Protein AF-A0A7L4C1P0-F1 (afdb_monomer_lite)

Foldseek 3Di:
DVVVVVVVVVVVVVVVVVVVVVVVVVVVVVVVVVVVVVVVLVVVLVVDDPQKPSVDVVVQVVVWDQDPVVRDIDTDDIDGHDDDDPDDPPDDDDDDDDDDDDDDDDDQDPVNVVVVVVVVPDDPVVVVVCPPPDPPPPPDD

Organism: NCBI:txid382315

Secondary structure (DSSP, 8-state):
-HHHHHHHHHHHHHHHHHHHHHHHHHHHHHHHHHHHHHHHHHHHHTTS-TTBGGG-HHHHHHH-EEETTTTEEEPPPP-B--PPPPPPP--------------------HHHHHHHHHHHTS-HHHHHHHTT--GGGSS--

pLDDT: mean 80.76, std 18.83, range [40.56, 98.75]

Sequence (141 aa):
QLQAAETEIKDLQSEFELEKIDYLSTIRRLERDLMLFQQLLDQVQSLVRRDCNYSNLEKIKHQSIWDEETGCWKIPEPVIEKTRLPAVPVLPQPKPARKSPSAESGELTPEEDRYKLVLDQRDSETVTSNYFRSRRASRVL

Radius of gyration: 36.73 Å; chains: 1; bounding box: 99×47×83 Å

Structure (mmCIF, N/CA/C/O backbone):
data_AF-A0A7L4C1P0-F1
#
_entry.id   AF-A0A7L4C1P0-F1
#
loop_
_atom_site.group_PDB
_atom_site.id
_atom_site.type_symbol
_atom_site.label_atom_id
_atom_site.label_alt_id
_atom_site.label_comp_id
_atom_site.label_asym_id
_atom_site.label_entity_id
_atom_site.label_seq_id
_atom_site.pdbx_PDB_ins_code
_atom_site.Cartn_x
_atom_site.Cartn_y
_atom_site.Cartn_z
_atom_site.occupancy
_atom_site.B_iso_or_equiv
_atom_site.auth_seq_id
_atom_site.auth_comp_id
_atom_site.auth_asym_id
_atom_site.auth_atom_id
_atom_site.pdbx_PDB_model_num
ATOM 1 N N . GLN A 1 1 ? -33.226 -1.967 37.083 1.00 70.81 1 GLN A N 1
ATOM 2 C CA . GLN A 1 1 ? -33.060 -1.504 35.688 1.00 70.81 1 GLN A CA 1
ATOM 3 C C . GLN A 1 1 ? -31.887 -0.536 35.564 1.00 70.81 1 GLN A C 1
ATOM 5 O O . GLN A 1 1 ? -30.995 -0.846 34.796 1.00 70.81 1 GLN A O 1
ATOM 10 N N . LEU A 1 2 ? -31.806 0.535 36.369 1.00 89.31 2 LEU A N 1
ATOM 11 C CA . LEU A 1 2 ? -30.673 1.482 36.344 1.00 89.31 2 LEU A CA 1
ATOM 12 C C . LEU A 1 2 ? -29.295 0.813 36.531 1.00 89.31 2 LEU A C 1
ATOM 14 O O . LEU A 1 2 ? -28.422 0.987 35.698 1.00 89.31 2 LEU A O 1
ATOM 18 N N . GLN A 1 3 ? -29.134 -0.023 37.562 1.00 92.25 3 GLN A N 1
ATOM 19 C CA . GLN A 1 3 ? -27.859 -0.709 37.829 1.00 92.25 3 GLN A CA 1
ATOM 20 C C . GLN A 1 3 ? -27.421 -1.651 36.699 1.00 92.25 3 GLN A C 1
ATOM 22 O O . GLN A 1 3 ? -26.235 -1.770 36.433 1.00 92.25 3 GLN A O 1
ATOM 27 N N . ALA A 1 4 ? -28.372 -2.302 36.020 1.00 93.94 4 ALA A N 1
ATOM 28 C CA . ALA A 1 4 ? -28.057 -3.165 34.883 1.00 93.94 4 ALA A CA 1
ATOM 29 C C . ALA A 1 4 ? -27.538 -2.340 33.695 1.00 93.94 4 ALA A C 1
ATOM 31 O O . ALA A 1 4 ? -26.531 -2.704 33.106 1.00 93.94 4 ALA A O 1
ATOM 32 N N . ALA A 1 5 ? -28.171 -1.194 33.417 1.00 94.56 5 ALA A N 1
ATOM 33 C CA . ALA A 1 5 ? -27.721 -0.270 32.380 1.00 94.56 5 ALA A CA 1
ATOM 34 C C . ALA A 1 5 ? -26.362 0.373 32.716 1.00 94.56 5 ALA A C 1
ATOM 36 O O . ALA A 1 5 ? -25.531 0.555 31.836 1.00 94.56 5 ALA A O 1
ATOM 37 N N . GLU A 1 6 ? -26.099 0.699 33.985 1.00 96.19 6 GLU A N 1
ATOM 38 C CA . GLU A 1 6 ? -24.794 1.221 34.419 1.00 96.19 6 GLU A CA 1
ATOM 39 C C . GLU A 1 6 ? -23.667 0.198 34.249 1.00 96.19 6 GLU A C 1
ATOM 41 O O . GLU A 1 6 ? -22.553 0.575 33.885 1.00 96.19 6 GLU A O 1
ATOM 46 N N . THR A 1 7 ? -23.939 -1.081 34.519 1.00 96.25 7 THR A N 1
ATOM 47 C CA . THR A 1 7 ? -22.988 -2.167 34.259 1.00 96.25 7 THR A CA 1
ATOM 48 C C . THR A 1 7 ? -22.773 -2.350 32.761 1.00 96.25 7 THR A C 1
ATOM 50 O O . THR A 1 7 ? -21.632 -2.329 32.321 1.00 96.25 7 THR A O 1
ATOM 53 N N . GLU A 1 8 ? -23.844 -2.405 31.971 1.00 96.94 8 GLU A N 1
ATOM 54 C CA . GLU A 1 8 ? -23.766 -2.540 30.512 1.00 96.94 8 GLU A CA 1
ATOM 55 C C . GLU A 1 8 ? -22.963 -1.401 29.861 1.00 96.94 8 GLU A C 1
ATOM 57 O O . GLU A 1 8 ? -22.121 -1.643 29.001 1.00 96.94 8 GLU A O 1
ATOM 62 N N . ILE A 1 9 ? -23.142 -0.155 30.320 1.00 96.75 9 ILE A N 1
ATOM 63 C CA . ILE A 1 9 ? -22.348 0.990 29.849 1.00 96.75 9 ILE A CA 1
ATOM 64 C C . ILE A 1 9 ? -20.857 0.795 30.149 1.00 96.75 9 ILE A C 1
ATOM 66 O O . ILE A 1 9 ? -20.022 1.100 29.299 1.00 96.75 9 ILE A O 1
ATOM 70 N N . LYS A 1 10 ? -20.508 0.314 31.347 1.00 97.25 10 LYS A N 1
ATOM 71 C CA . LYS A 1 10 ? -19.108 0.080 31.732 1.00 97.25 10 LYS A CA 1
ATOM 72 C C . LYS A 1 10 ? -18.488 -1.056 30.931 1.00 97.25 10 LYS A C 1
ATOM 74 O O . LYS A 1 10 ? -17.349 -0.918 30.495 1.00 97.25 10 LYS A O 1
ATOM 79 N N . ASP A 1 11 ? -19.238 -2.131 30.718 1.00 97.88 11 ASP A N 1
ATOM 80 C CA . ASP A 1 11 ? -18.782 -3.276 29.938 1.00 97.88 11 ASP A CA 1
ATOM 81 C C . ASP A 1 11 ? -18.487 -2.840 28.494 1.00 97.88 11 ASP A C 1
ATOM 83 O O . ASP A 1 11 ? -17.356 -2.998 28.035 1.00 97.88 11 ASP A O 1
ATOM 87 N N . LEU A 1 12 ? -19.417 -2.134 27.838 1.00 98.06 12 LEU A N 1
ATOM 88 C CA . LEU A 1 12 ? -19.222 -1.586 26.486 1.00 98.06 12 LEU A CA 1
ATOM 89 C C . LEU A 1 12 ? -18.046 -0.604 26.392 1.00 98.06 12 LEU A C 1
ATOM 91 O O . LEU A 1 12 ? -17.306 -0.598 25.409 1.00 98.06 12 LEU A O 1
ATOM 95 N N . GLN A 1 13 ? -17.858 0.246 27.405 1.00 97.81 13 GLN A N 1
ATOM 96 C CA . GLN A 1 13 ? -16.703 1.145 27.457 1.00 97.81 13 GLN A CA 1
ATOM 97 C C . GLN A 1 13 ? -15.392 0.362 27.557 1.00 97.81 13 GLN A C 1
ATOM 99 O O . GLN A 1 13 ? -14.440 0.688 26.851 1.00 97.81 13 GLN A O 1
ATOM 104 N N . SER A 1 14 ? -15.353 -0.682 28.388 1.00 97.88 14 SER A N 1
ATOM 105 C CA . SER A 1 14 ? -14.170 -1.531 28.530 1.00 97.88 14 SER A CA 1
ATOM 106 C C . SER A 1 14 ? -13.848 -2.294 27.239 1.00 97.88 14 SER A C 1
ATOM 108 O O . SER A 1 14 ? -12.688 -2.336 26.835 1.00 97.88 14 SER A O 1
ATOM 110 N N . GLU A 1 15 ? -14.861 -2.814 26.540 1.00 98.06 15 GLU A N 1
ATOM 111 C CA . GLU A 1 15 ? -14.703 -3.478 25.241 1.00 98.06 15 GLU A CA 1
ATOM 112 C C . GLU A 1 15 ? -14.140 -2.513 24.193 1.00 98.06 15 GLU A C 1
ATOM 114 O O . GLU A 1 15 ? -13.156 -2.826 23.523 1.00 98.06 15 GLU A O 1
ATOM 119 N N . PHE A 1 16 ? -14.687 -1.297 24.117 1.00 98.44 16 PHE A N 1
ATOM 120 C CA . PHE A 1 16 ? -14.196 -0.269 23.203 1.00 98.44 16 PHE A CA 1
ATOM 121 C C . PHE A 1 16 ? -12.744 0.137 23.499 1.00 98.44 16 PHE A C 1
ATOM 123 O O . PHE A 1 16 ? -11.946 0.358 22.584 1.00 98.44 16 PHE A O 1
ATOM 130 N N . GLU A 1 17 ? -12.376 0.245 24.77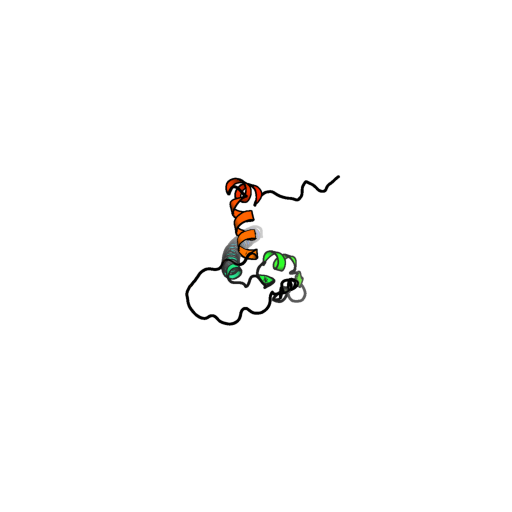8 1.00 98.12 17 GLU A N 1
ATOM 131 C CA . GLU A 1 17 ? -11.000 0.540 25.180 1.00 98.12 17 GLU A CA 1
ATOM 132 C C . GLU A 1 17 ? -10.030 -0.579 24.784 1.00 98.12 17 GLU A C 1
ATOM 134 O O . GLU A 1 17 ? -8.940 -0.283 24.283 1.00 98.12 17 GLU A O 1
ATOM 139 N N . LEU A 1 18 ? -10.429 -1.842 24.949 1.00 97.88 18 LEU A N 1
ATOM 140 C CA . LEU A 1 18 ? -9.639 -3.000 24.528 1.00 97.88 18 LEU A CA 1
ATOM 141 C C . LEU A 1 18 ? -9.452 -3.028 23.006 1.00 97.88 18 LEU A C 1
ATOM 143 O O . LEU A 1 18 ? -8.315 -3.086 22.535 1.00 97.88 18 LEU A O 1
ATOM 147 N N . GLU A 1 19 ? -10.529 -2.875 22.233 1.00 98.38 19 GLU A N 1
ATOM 148 C CA . GLU A 1 19 ? -10.447 -2.819 20.769 1.00 98.38 19 GLU A CA 1
ATOM 149 C C . GLU A 1 19 ? -9.548 -1.675 20.295 1.00 98.38 19 GLU A C 1
ATOM 151 O O . GLU A 1 19 ? -8.720 -1.841 19.399 1.00 98.38 19 GLU A O 1
ATOM 156 N N . LYS A 1 20 ? -9.649 -0.500 20.927 1.00 98.38 20 LYS A N 1
ATOM 157 C CA . LYS A 1 20 ? -8.783 0.642 20.619 1.00 98.38 20 LYS A CA 1
ATOM 158 C C . LYS A 1 20 ? -7.306 0.310 20.837 1.00 98.38 20 LYS A C 1
ATOM 160 O O . LYS A 1 20 ? -6.471 0.719 20.025 1.00 98.38 20 LYS A O 1
ATOM 165 N N . ILE A 1 21 ? -6.964 -0.390 21.919 1.00 98.50 21 ILE A N 1
ATOM 166 C CA . ILE A 1 21 ? -5.586 -0.826 22.182 1.00 98.50 21 ILE A CA 1
ATOM 167 C C . ILE A 1 21 ? -5.108 -1.753 21.060 1.00 98.50 21 ILE A C 1
ATOM 169 O O . ILE A 1 21 ? -4.013 -1.545 20.525 1.00 98.50 21 ILE A O 1
ATOM 173 N N . ASP A 1 22 ? -5.942 -2.701 20.645 1.00 98.50 22 ASP A N 1
ATOM 174 C CA . ASP A 1 22 ? -5.614 -3.656 19.588 1.00 98.50 22 ASP A CA 1
ATOM 175 C C . ASP A 1 22 ? -5.460 -2.979 18.220 1.00 98.50 22 ASP A C 1
ATOM 177 O O . ASP A 1 22 ? -4.473 -3.228 17.513 1.00 98.50 22 ASP A O 1
ATOM 181 N N . TYR A 1 23 ? -6.347 -2.043 17.871 1.00 98.50 23 TYR A N 1
ATOM 182 C CA . TYR A 1 23 ? -6.220 -1.232 16.660 1.00 98.50 23 TYR A CA 1
ATOM 183 C C . TYR A 1 23 ? -4.924 -0.421 16.661 1.00 98.50 23 TYR A C 1
ATOM 185 O O . TYR A 1 23 ? -4.171 -0.458 15.686 1.00 98.50 23 TYR A O 1
ATOM 193 N N . LEU A 1 24 ? -4.604 0.262 17.764 1.00 98.69 24 LEU A N 1
ATOM 194 C CA . LEU A 1 24 ? -3.356 1.021 17.883 1.00 98.69 24 LEU A CA 1
ATOM 195 C C . LEU A 1 24 ? -2.122 0.116 17.794 1.00 98.69 24 LEU A C 1
ATOM 197 O O . LEU A 1 24 ? -1.111 0.510 17.209 1.00 98.69 24 LEU A O 1
ATOM 201 N N . SER A 1 25 ? -2.188 -1.097 18.346 1.00 98.50 25 SER A N 1
ATOM 202 C CA . SER A 1 25 ? -1.110 -2.082 18.232 1.00 98.50 25 SER A CA 1
ATOM 203 C C . SER A 1 25 ? -0.889 -2.508 16.775 1.00 98.50 25 SER A C 1
ATOM 205 O O . SER A 1 25 ? 0.254 -2.571 16.309 1.00 98.50 25 SER A O 1
ATOM 207 N N . THR A 1 26 ? -1.982 -2.711 16.034 1.00 98.62 26 THR A N 1
ATOM 208 C CA . THR A 1 26 ? -1.964 -3.093 14.622 1.00 98.62 26 THR A CA 1
ATOM 209 C C . THR A 1 26 ? -1.408 -1.969 13.763 1.00 98.62 26 THR A C 1
ATOM 211 O O . THR A 1 26 ? -0.499 -2.222 12.977 1.00 98.62 26 THR A O 1
ATOM 214 N N . ILE A 1 27 ? -1.861 -0.728 13.964 1.00 98.56 27 ILE A N 1
ATOM 215 C CA . ILE A 1 27 ? -1.348 0.455 13.254 1.00 98.56 27 ILE A CA 1
ATOM 216 C C . ILE A 1 27 ? 0.167 0.570 13.445 1.00 98.56 27 ILE A C 1
ATOM 218 O O . ILE A 1 27 ? 0.906 0.575 12.468 1.00 98.56 27 ILE A O 1
ATOM 222 N N . ARG A 1 28 ? 0.654 0.533 14.692 1.00 98.75 28 ARG A N 1
ATOM 223 C CA . ARG A 1 28 ? 2.098 0.615 14.991 1.00 98.75 28 ARG A CA 1
ATOM 224 C C . ARG A 1 28 ? 2.909 -0.530 14.390 1.00 98.75 28 ARG A C 1
ATOM 226 O O . ARG A 1 28 ? 4.105 -0.390 14.137 1.00 98.75 28 ARG A O 1
ATOM 233 N N . ARG A 1 29 ? 2.321 -1.721 14.252 1.00 98.69 29 ARG A N 1
ATOM 234 C CA . ARG A 1 29 ? 2.972 -2.849 13.573 1.00 98.69 29 ARG A CA 1
ATOM 235 C C . ARG A 1 29 ? 3.043 -2.596 12.068 1.00 98.69 29 ARG A C 1
ATOM 237 O O . ARG A 1 29 ? 4.131 -2.688 11.516 1.00 98.69 29 ARG A O 1
ATOM 244 N N . LEU A 1 30 ? 1.932 -2.210 11.447 1.00 98.62 30 LEU A N 1
ATOM 245 C CA . LEU A 1 30 ? 1.870 -1.907 10.018 1.00 98.62 30 LEU A CA 1
ATOM 246 C C . LEU A 1 30 ? 2.783 -0.734 9.635 1.00 98.62 30 LEU A C 1
ATOM 248 O O . LEU A 1 30 ? 3.452 -0.802 8.612 1.00 98.62 30 LEU A O 1
ATOM 252 N N . GLU A 1 31 ? 2.884 0.301 10.470 1.00 98.62 31 GLU A N 1
ATOM 253 C CA . GLU A 1 31 ? 3.828 1.409 10.276 1.00 98.62 31 GLU A CA 1
ATOM 254 C C . GLU A 1 31 ? 5.280 0.917 10.239 1.00 98.62 31 GLU A C 1
ATOM 256 O O . GLU A 1 31 ? 6.041 1.303 9.353 1.00 98.62 31 GLU A O 1
ATOM 261 N N . ARG A 1 32 ? 5.665 0.017 11.155 1.00 98.69 32 ARG A N 1
ATOM 262 C CA . ARG A 1 32 ? 7.006 -0.589 11.158 1.00 98.69 32 ARG A CA 1
ATOM 263 C C . ARG A 1 32 ? 7.250 -1.444 9.917 1.00 98.69 32 ARG A C 1
ATOM 265 O O . ARG A 1 32 ? 8.329 -1.354 9.335 1.00 98.69 32 ARG A O 1
ATOM 272 N N . ASP A 1 33 ? 6.258 -2.226 9.501 1.00 98.56 33 ASP A N 1
ATOM 273 C CA . ASP A 1 33 ? 6.346 -3.050 8.292 1.00 98.56 33 ASP A CA 1
ATOM 274 C C . ASP A 1 33 ? 6.514 -2.160 7.042 1.00 98.56 33 ASP A C 1
ATOM 276 O O . ASP A 1 33 ? 7.391 -2.406 6.214 1.00 98.56 33 ASP A O 1
ATOM 280 N N . LEU A 1 34 ? 5.757 -1.060 6.938 1.00 98.12 34 LEU A N 1
ATOM 281 C CA . LEU A 1 34 ? 5.895 -0.072 5.861 1.00 98.12 34 LEU A CA 1
ATOM 282 C C . LEU A 1 34 ? 7.279 0.589 5.847 1.00 98.12 3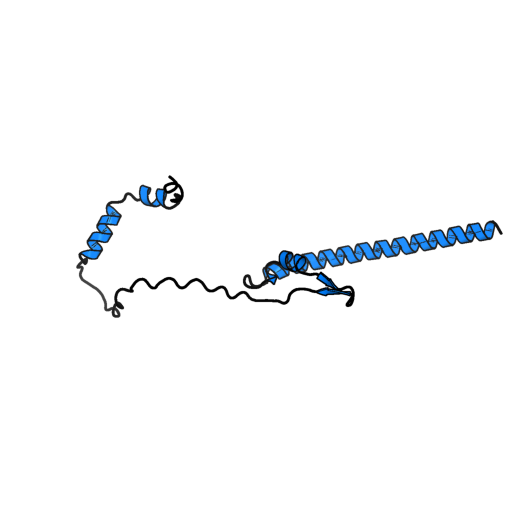4 LEU A C 1
ATOM 284 O O . LEU A 1 34 ? 7.878 0.723 4.780 1.00 98.12 34 LEU A O 1
ATOM 288 N N . MET A 1 35 ? 7.812 0.968 7.014 1.00 98.44 35 MET A N 1
ATOM 289 C CA . MET A 1 35 ? 9.167 1.520 7.121 1.00 98.44 35 MET A CA 1
ATOM 290 C C . MET A 1 35 ? 10.222 0.522 6.635 1.00 98.44 35 MET A C 1
ATOM 292 O O . MET A 1 35 ? 11.127 0.907 5.894 1.00 98.44 35 MET A O 1
ATOM 296 N N . LEU A 1 36 ? 10.093 -0.755 7.006 1.00 98.44 36 LEU A N 1
ATOM 297 C CA . LEU A 1 36 ? 10.990 -1.814 6.549 1.00 98.44 36 LEU A CA 1
ATOM 298 C C . LEU A 1 36 ? 10.927 -1.983 5.026 1.00 98.44 36 LEU A C 1
ATOM 300 O O . LEU A 1 36 ? 11.970 -2.050 4.375 1.00 98.44 36 LEU A O 1
ATOM 304 N N . PHE A 1 37 ? 9.724 -2.026 4.446 1.00 97.44 37 PHE A N 1
ATOM 305 C CA . PHE A 1 37 ? 9.569 -2.147 2.996 1.00 97.44 37 PHE A CA 1
ATOM 306 C C . PHE A 1 37 ? 10.151 -0.946 2.252 1.00 97.44 37 PHE A C 1
ATOM 308 O O . PHE A 1 37 ? 10.830 -1.141 1.245 1.00 97.44 37 PHE A O 1
ATOM 315 N N . GLN A 1 38 ? 9.957 0.273 2.760 1.00 95.56 38 GLN A N 1
ATOM 316 C CA . GLN A 1 38 ? 10.559 1.469 2.170 1.00 95.56 38 GLN A CA 1
ATOM 317 C C . GLN A 1 38 ? 12.093 1.393 2.208 1.00 95.56 38 GLN A C 1
ATOM 319 O O . GLN A 1 38 ? 12.735 1.579 1.178 1.00 95.56 38 GLN A O 1
ATOM 324 N N . GLN A 1 39 ? 12.680 1.026 3.352 1.00 97.50 39 GLN A N 1
ATOM 325 C CA . GLN A 1 39 ? 14.133 0.861 3.478 1.00 97.50 39 GLN A CA 1
ATOM 326 C C . GLN A 1 39 ? 14.683 -0.210 2.530 1.00 97.50 39 GLN A C 1
ATOM 328 O O . GLN A 1 39 ? 15.719 -0.008 1.898 1.00 97.50 39 GLN A O 1
ATOM 333 N N . LEU A 1 40 ? 13.996 -1.349 2.411 1.00 96.56 40 LEU A N 1
ATOM 334 C CA . LEU A 1 40 ? 14.399 -2.418 1.502 1.00 96.56 40 LEU A CA 1
ATOM 335 C C . LEU A 1 40 ? 14.333 -1.961 0.040 1.00 96.56 40 LEU A C 1
ATOM 337 O O . LEU A 1 40 ? 15.259 -2.233 -0.723 1.00 96.56 40 LEU A O 1
ATOM 341 N N . LEU A 1 41 ? 13.266 -1.256 -0.346 1.00 94.44 41 LEU A N 1
ATOM 342 C CA . LEU A 1 41 ? 13.118 -0.709 -1.693 1.00 94.44 41 LEU A CA 1
ATOM 343 C C . LEU A 1 41 ? 14.227 0.289 -2.021 1.00 94.44 41 LEU A C 1
ATOM 345 O O . LEU A 1 41 ? 14.791 0.196 -3.107 1.00 94.44 41 LEU A O 1
ATOM 349 N N . ASP A 1 42 ? 14.599 1.165 -1.087 1.00 92.69 42 ASP A N 1
ATOM 350 C CA . ASP A 1 42 ? 15.695 2.122 -1.283 1.00 92.69 42 ASP A CA 1
ATOM 351 C C . ASP A 1 42 ? 17.037 1.402 -1.517 1.00 92.69 42 ASP A C 1
ATOM 353 O O . ASP A 1 42 ? 17.813 1.776 -2.401 1.00 92.69 42 ASP A O 1
ATOM 357 N N . GLN A 1 43 ? 17.298 0.317 -0.776 1.00 95.00 43 GLN A N 1
ATOM 358 C CA . GLN A 1 43 ? 18.490 -0.513 -0.986 1.00 95.00 43 GLN A CA 1
ATOM 359 C C . GLN A 1 43 ? 18.460 -1.205 -2.353 1.00 95.00 43 GLN A C 1
ATOM 361 O O . GLN A 1 43 ? 19.426 -1.124 -3.115 1.00 95.00 43 GLN A O 1
ATOM 366 N N . VAL A 1 44 ? 17.345 -1.856 -2.696 1.00 93.88 44 VAL A N 1
ATOM 367 C CA . VAL A 1 44 ? 17.199 -2.614 -3.947 1.00 93.88 44 VAL A CA 1
ATOM 368 C C . VAL A 1 44 ? 17.207 -1.696 -5.167 1.00 93.88 44 VAL A C 1
ATOM 370 O O . VAL A 1 44 ? 17.786 -2.068 -6.185 1.00 93.88 44 VAL A O 1
ATOM 373 N N . GLN A 1 45 ? 16.640 -0.490 -5.080 1.00 93.00 45 GLN A N 1
ATOM 374 C CA . GLN A 1 45 ? 16.604 0.473 -6.183 1.00 93.00 45 GLN A CA 1
ATOM 375 C C . GLN A 1 45 ? 18.010 0.785 -6.705 1.00 93.00 45 GLN A C 1
ATOM 377 O O . GLN A 1 45 ? 18.210 0.878 -7.916 1.00 93.00 45 GLN A O 1
ATOM 382 N N . SER A 1 46 ? 19.000 0.879 -5.812 1.00 90.38 46 SER A N 1
ATOM 383 C CA . SER A 1 46 ? 20.399 1.119 -6.189 1.00 90.38 46 SER A CA 1
ATOM 384 C C . SER A 1 46 ? 21.019 -0.015 -7.022 1.00 90.38 46 SER A C 1
ATOM 386 O O . SER A 1 46 ? 21.963 0.215 -7.779 1.00 90.38 46 SER A O 1
ATOM 388 N N . LEU A 1 47 ? 20.466 -1.226 -6.914 1.00 94.31 47 LEU A N 1
ATOM 389 C CA . LEU A 1 47 ? 20.896 -2.421 -7.638 1.00 94.31 47 LEU A CA 1
ATOM 390 C C . LEU A 1 47 ? 20.190 -2.564 -8.996 1.00 94.31 47 LEU A C 1
ATOM 392 O O . LEU A 1 47 ? 20.619 -3.360 -9.835 1.00 94.31 47 LEU A O 1
ATOM 396 N N . VAL A 1 48 ? 19.110 -1.811 -9.232 1.00 94.00 48 V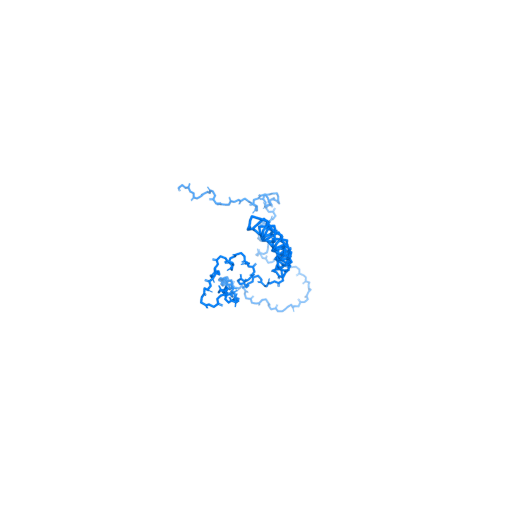AL A N 1
ATOM 397 C CA . VAL A 1 48 ? 18.360 -1.853 -10.491 1.00 94.00 48 VAL A CA 1
ATOM 398 C C . VAL A 1 48 ? 19.184 -1.215 -11.608 1.00 94.00 48 VAL A C 1
ATOM 400 O O . VAL A 1 48 ? 19.817 -0.170 -11.452 1.00 94.00 48 VAL A O 1
ATOM 403 N N . ARG A 1 49 ? 19.160 -1.842 -12.787 1.00 93.62 49 ARG A N 1
ATOM 404 C CA . ARG A 1 49 ? 19.841 -1.312 -13.970 1.00 93.62 49 ARG A CA 1
ATOM 405 C C . ARG A 1 49 ? 19.319 0.078 -14.330 1.00 93.62 49 ARG A C 1
ATOM 407 O O . ARG A 1 49 ? 18.114 0.305 -14.379 1.00 93.62 49 ARG A O 1
ATOM 414 N N . ARG A 1 50 ? 20.233 0.982 -14.685 1.00 91.81 50 ARG A N 1
ATOM 415 C CA . ARG A 1 50 ? 19.903 2.375 -15.041 1.00 91.81 50 ARG A CA 1
ATOM 416 C C . ARG A 1 50 ? 19.081 2.522 -16.320 1.00 91.81 50 ARG A C 1
ATOM 418 O O . ARG A 1 50 ? 18.419 3.534 -16.487 1.00 91.81 50 ARG A O 1
ATOM 425 N N . ASP A 1 51 ? 19.139 1.540 -17.215 1.00 92.00 51 ASP A N 1
ATOM 426 C CA . ASP A 1 51 ? 18.345 1.504 -18.444 1.00 92.00 51 ASP A CA 1
ATOM 427 C C . ASP A 1 51 ? 16.965 0.855 -18.247 1.00 92.00 51 ASP A C 1
ATOM 429 O O . ASP A 1 51 ? 16.235 0.669 -19.211 1.00 92.00 51 ASP A O 1
ATOM 433 N N . CYS A 1 52 ? 16.588 0.511 -17.014 1.00 94.25 52 CYS A N 1
ATOM 434 C CA . CYS A 1 52 ? 15.258 0.015 -16.673 1.00 94.25 52 CYS A CA 1
ATOM 435 C C . CYS A 1 52 ? 14.370 1.156 -16.151 1.00 94.25 52 CYS A C 1
ATOM 437 O O . CYS A 1 52 ? 14.833 1.989 -15.367 1.00 94.25 52 CYS A O 1
ATOM 439 N N . ASN A 1 53 ? 13.080 1.162 -16.498 1.00 93.88 53 ASN A N 1
ATOM 440 C CA . ASN A 1 53 ? 12.098 2.112 -15.949 1.00 93.88 53 ASN A CA 1
ATOM 441 C C . ASN A 1 53 ? 12.009 2.066 -14.408 1.00 93.88 53 ASN A C 1
ATOM 443 O O . ASN A 1 53 ? 11.841 3.109 -13.777 1.00 93.88 53 ASN A O 1
ATOM 447 N N . TYR A 1 54 ? 12.212 0.895 -13.793 1.00 94.44 54 TYR A N 1
ATOM 448 C CA . TYR A 1 54 ? 12.240 0.722 -12.331 1.00 94.44 54 TYR A CA 1
ATOM 449 C C . TYR A 1 54 ? 13.450 1.365 -11.637 1.00 94.44 54 TYR A C 1
ATOM 451 O O . TYR A 1 54 ? 13.489 1.414 -10.410 1.00 94.44 54 TYR A O 1
ATOM 459 N N . SER A 1 55 ? 14.424 1.902 -12.380 1.00 93.50 55 SER A N 1
ATOM 460 C CA . SER A 1 55 ? 15.478 2.733 -11.779 1.00 93.50 55 SER A CA 1
ATOM 461 C C . SER A 1 55 ? 14.912 3.998 -11.113 1.00 93.50 55 SER A C 1
ATOM 463 O O . SER A 1 55 ? 15.521 4.530 -10.185 1.00 93.50 55 SER A O 1
ATOM 465 N N . ASN A 1 56 ? 13.721 4.451 -11.525 1.00 92.88 56 ASN A N 1
ATOM 466 C CA . ASN A 1 56 ? 12.991 5.554 -10.907 1.00 92.88 56 ASN A CA 1
ATOM 467 C C . ASN A 1 56 ? 11.642 5.068 -10.348 1.00 92.88 56 ASN A C 1
ATOM 469 O O . ASN A 1 56 ? 10.606 5.169 -11.009 1.00 92.88 56 ASN A O 1
ATOM 473 N N . LEU A 1 57 ? 11.660 4.562 -9.112 1.00 93.12 57 LEU A N 1
ATOM 474 C CA . LEU A 1 57 ? 10.458 4.056 -8.443 1.00 93.12 57 LEU A CA 1
ATOM 475 C C . LEU A 1 57 ? 9.407 5.144 -8.198 1.00 93.12 57 LEU A C 1
ATOM 477 O O . LEU A 1 57 ? 8.218 4.847 -8.246 1.00 93.12 57 LEU A O 1
ATOM 481 N N . GLU A 1 58 ? 9.808 6.404 -8.014 1.00 92.50 58 GLU A N 1
ATOM 482 C CA . GLU A 1 58 ? 8.855 7.510 -7.875 1.00 92.50 58 GLU A CA 1
ATOM 483 C C . GLU A 1 58 ? 8.021 7.678 -9.144 1.00 92.50 58 GLU A C 1
ATOM 485 O O . GLU A 1 58 ? 6.796 7.754 -9.074 1.00 92.50 58 GLU A O 1
ATOM 490 N N . LYS A 1 59 ? 8.641 7.626 -10.327 1.00 94.12 59 LYS A N 1
ATOM 491 C CA . LYS A 1 59 ? 7.899 7.657 -11.595 1.00 94.12 59 LYS A CA 1
ATOM 492 C C . LYS A 1 59 ? 6.918 6.484 -11.709 1.00 94.12 59 LYS A C 1
ATOM 494 O O . LYS A 1 59 ? 5.789 6.692 -12.142 1.00 94.12 59 LYS A O 1
ATOM 499 N N . ILE A 1 60 ? 7.327 5.281 -11.297 1.00 95.69 60 ILE A N 1
ATOM 500 C CA . ILE A 1 60 ? 6.463 4.089 -11.302 1.00 95.69 60 ILE A CA 1
ATOM 501 C C . ILE A 1 60 ? 5.270 4.268 -10.356 1.00 95.69 60 ILE A C 1
ATOM 503 O O . ILE A 1 60 ? 4.141 3.992 -10.758 1.00 95.69 60 ILE A O 1
ATOM 507 N N . LYS A 1 61 ? 5.484 4.795 -9.143 1.00 94.69 61 LYS A N 1
ATOM 508 C CA . LYS A 1 61 ? 4.408 5.087 -8.178 1.00 94.69 61 LYS A CA 1
ATOM 509 C C . LYS A 1 61 ? 3.358 6.029 -8.769 1.00 94.69 61 LYS A C 1
ATOM 511 O O . LYS A 1 61 ? 2.176 5.726 -8.700 1.00 94.69 61 LYS A O 1
ATOM 516 N N . HIS A 1 62 ? 3.778 7.117 -9.419 1.00 96.94 62 HIS A N 1
ATOM 517 C CA . HIS A 1 62 ? 2.858 8.081 -10.042 1.00 96.94 62 HIS A CA 1
ATOM 518 C C . HIS A 1 62 ? 2.072 7.502 -11.229 1.00 96.94 62 HIS A C 1
ATOM 520 O O . HIS A 1 62 ? 1.007 8.008 -11.568 1.00 96.94 62 HIS A O 1
ATOM 526 N N . GLN A 1 63 ? 2.609 6.475 -11.888 1.00 96.62 63 GLN A N 1
ATOM 527 C CA . GLN A 1 63 ? 1.948 5.777 -12.994 1.00 96.62 63 GLN A CA 1
ATOM 528 C C . GLN A 1 63 ? 1.073 4.610 -12.525 1.00 96.62 63 GLN A C 1
ATOM 530 O O . GLN A 1 63 ? 0.325 4.056 -13.327 1.00 96.62 63 GLN A O 1
ATOM 535 N N . SER A 1 64 ? 1.192 4.217 -11.256 1.00 97.31 64 SER A N 1
ATOM 536 C CA . SER A 1 64 ? 0.445 3.101 -10.694 1.00 97.31 64 SER A CA 1
ATOM 537 C C . SER A 1 64 ? -0.954 3.546 -10.292 1.00 97.31 64 SER A C 1
ATOM 539 O O . SER A 1 64 ? -1.149 4.646 -9.779 1.00 97.31 64 SER A O 1
ATOM 541 N N . ILE A 1 65 ? -1.936 2.681 -10.526 1.00 97.75 65 ILE A N 1
ATOM 542 C CA . ILE A 1 65 ? -3.352 2.992 -10.304 1.00 97.75 65 ILE A CA 1
ATOM 543 C C . ILE A 1 65 ? -3.947 1.917 -9.401 1.00 97.75 65 ILE A C 1
ATOM 545 O O . ILE A 1 65 ? -3.698 0.732 -9.613 1.00 97.75 65 ILE A O 1
ATOM 549 N N . TRP A 1 66 ? -4.711 2.321 -8.389 1.00 97.88 66 TRP A N 1
ATOM 550 C CA . TRP A 1 66 ? -5.455 1.379 -7.558 1.00 97.88 66 TRP A CA 1
ATOM 551 C C . TRP A 1 66 ? -6.614 0.786 -8.360 1.00 97.88 66 TRP A C 1
ATOM 553 O O . TRP A 1 66 ? -7.408 1.523 -8.947 1.00 97.88 66 TRP A O 1
ATOM 563 N N . ASP A 1 67 ? -6.685 -0.540 -8.412 1.00 97.56 67 ASP A N 1
ATOM 564 C CA . ASP A 1 67 ? -7.809 -1.265 -8.986 1.00 97.56 67 ASP A CA 1
ATOM 565 C C . ASP A 1 67 ? -8.731 -1.753 -7.865 1.00 97.56 67 ASP A C 1
ATOM 567 O O . ASP A 1 67 ? -8.378 -2.658 -7.107 1.00 97.56 67 ASP A O 1
ATOM 571 N N . GLU A 1 68 ? -9.912 -1.142 -7.770 1.00 97.75 68 GLU A N 1
ATOM 572 C CA . GLU A 1 68 ? -10.943 -1.492 -6.787 1.00 97.75 68 GLU A CA 1
ATOM 573 C C . GLU A 1 68 ? -11.561 -2.874 -7.044 1.00 97.75 68 GLU A C 1
ATOM 575 O O . GLU A 1 68 ? -12.013 -3.521 -6.103 1.00 97.75 68 GLU A O 1
ATOM 580 N N . GLU A 1 69 ? -11.586 -3.352 -8.295 1.00 97.00 69 GLU A N 1
ATOM 581 C CA . GLU A 1 69 ? -12.189 -4.649 -8.634 1.00 97.00 69 GLU A CA 1
ATOM 582 C C . GLU A 1 69 ? -11.336 -5.803 -8.101 1.00 97.00 69 GLU A C 1
ATOM 584 O O . GLU A 1 69 ? -11.850 -6.778 -7.552 1.00 97.00 69 GLU A O 1
ATOM 589 N N . THR A 1 70 ? -10.017 -5.677 -8.234 1.00 96.31 70 THR A N 1
ATOM 590 C CA . THR A 1 70 ? -9.058 -6.693 -7.787 1.00 96.31 70 THR A CA 1
ATOM 591 C C . THR A 1 70 ? -8.487 -6.409 -6.400 1.00 96.31 70 THR A C 1
ATOM 593 O O . THR A 1 70 ? -7.810 -7.271 -5.839 1.00 96.31 70 THR A O 1
ATOM 596 N N . GLY A 1 71 ? -8.720 -5.213 -5.850 1.00 96.38 71 GLY A N 1
ATOM 597 C CA . GLY A 1 71 ? -8.156 -4.765 -4.578 1.00 96.38 71 GLY A CA 1
ATOM 598 C C . GLY A 1 71 ? -6.628 -4.704 -4.600 1.00 96.38 71 GLY A C 1
ATOM 599 O O . GLY A 1 71 ? -5.980 -5.074 -3.617 1.00 96.38 71 GLY A O 1
ATOM 600 N N . CYS A 1 72 ? -6.028 -4.316 -5.731 1.00 96.94 72 CYS A N 1
ATOM 601 C CA . CYS A 1 72 ? -4.574 -4.255 -5.864 1.00 96.94 72 CYS A CA 1
ATOM 602 C C . CYS A 1 72 ? -4.091 -3.095 -6.743 1.00 96.94 72 CYS A C 1
ATOM 604 O O . CYS A 1 72 ? -4.813 -2.559 -7.579 1.00 96.94 72 CYS A O 1
ATOM 606 N N . TRP A 1 73 ? -2.832 -2.694 -6.559 1.00 97.50 73 TRP A N 1
ATOM 607 C CA . TRP A 1 73 ? -2.203 -1.682 -7.405 1.00 97.50 73 TRP A CA 1
ATOM 608 C C . TRP A 1 73 ? -1.822 -2.274 -8.766 1.00 97.50 73 TRP A C 1
ATOM 610 O O . TRP A 1 73 ? -1.061 -3.240 -8.842 1.00 97.50 73 TRP A O 1
ATOM 620 N N . LYS A 1 74 ? -2.280 -1.645 -9.850 1.00 97.44 74 LYS A N 1
ATOM 621 C CA . LYS A 1 74 ? -1.778 -1.864 -11.211 1.00 97.44 74 LYS A CA 1
ATOM 622 C C . LYS A 1 74 ? -0.458 -1.128 -11.378 1.00 97.44 74 LYS A C 1
ATOM 624 O O . LYS A 1 74 ? -0.442 0.096 -11.496 1.00 97.44 74 LYS A O 1
ATOM 629 N N . ILE A 1 75 ? 0.636 -1.879 -11.387 1.00 96.75 75 ILE A N 1
ATOM 630 C CA . ILE A 1 75 ? 1.998 -1.356 -11.519 1.00 96.75 75 ILE A CA 1
ATOM 631 C C . ILE A 1 75 ? 2.481 -1.588 -12.964 1.00 96.75 75 ILE A C 1
ATOM 633 O O . ILE A 1 75 ? 2.300 -2.693 -13.478 1.00 96.75 75 ILE A O 1
ATOM 637 N N . PRO A 1 76 ? 3.090 -0.590 -13.633 1.00 96.31 76 PRO A N 1
ATOM 638 C CA . PRO A 1 76 ? 3.676 -0.757 -14.966 1.00 96.31 76 PRO A CA 1
ATOM 639 C C . PRO A 1 76 ? 4.711 -1.887 -15.038 1.00 96.31 76 PRO A C 1
ATOM 641 O O . PRO A 1 76 ? 5.539 -2.007 -14.144 1.00 96.31 76 PRO A O 1
ATOM 644 N N . GLU A 1 77 ? 4.735 -2.661 -16.124 1.00 95.50 77 GLU A N 1
ATOM 645 C CA . GLU A 1 77 ? 5.705 -3.754 -16.289 1.00 95.50 77 GLU A CA 1
ATOM 646 C C . GLU A 1 77 ? 7.167 -3.262 -16.411 1.00 95.50 77 GLU A C 1
ATOM 648 O O . GLU A 1 77 ? 7.420 -2.137 -16.868 1.00 95.50 77 GLU A O 1
ATOM 653 N N . PRO A 1 78 ? 8.168 -4.085 -16.032 1.00 93.75 78 PRO A N 1
ATOM 654 C CA . PRO A 1 78 ? 9.576 -3.745 -16.220 1.00 93.75 78 PRO A CA 1
ATOM 655 C C . PRO A 1 78 ? 9.969 -3.693 -17.700 1.00 93.75 78 PRO A C 1
ATOM 657 O O . PRO A 1 78 ? 9.851 -4.676 -18.429 1.00 93.75 78 PRO A O 1
ATOM 660 N N . VAL A 1 79 ? 10.515 -2.557 -18.133 1.00 93.44 79 VAL A N 1
ATOM 661 C CA . VAL A 1 79 ? 10.966 -2.322 -19.509 1.00 93.44 79 VAL A CA 1
ATOM 662 C C . VAL A 1 79 ? 12.395 -1.789 -19.500 1.00 93.44 79 VAL A C 1
ATOM 664 O O . VAL A 1 79 ? 12.729 -0.877 -18.744 1.00 93.44 79 VAL A O 1
ATOM 667 N N . ILE A 1 80 ? 13.235 -2.350 -20.374 1.00 93.06 80 ILE A N 1
ATOM 668 C CA . ILE A 1 80 ? 14.613 -1.900 -20.598 1.00 93.06 80 ILE A CA 1
ATOM 669 C C . ILE A 1 80 ? 14.653 -0.997 -21.835 1.00 93.06 80 ILE A C 1
ATOM 671 O O . ILE A 1 80 ? 14.431 -1.452 -22.962 1.00 93.06 80 ILE A O 1
ATOM 675 N N . GLU A 1 81 ? 14.975 0.276 -21.633 1.00 86.31 81 GLU A N 1
ATOM 676 C CA . GLU A 1 81 ? 15.146 1.271 -22.684 1.00 86.31 81 GLU A CA 1
ATOM 677 C C . GLU A 1 81 ? 16.490 1.065 -23.396 1.00 86.31 81 GLU A C 1
ATOM 679 O O . GLU A 1 81 ? 17.573 1.300 -22.859 1.00 86.31 81 GLU A O 1
ATOM 684 N N . LYS A 1 82 ? 16.441 0.621 -24.655 1.00 82.88 82 LYS A N 1
ATOM 685 C CA . LYS A 1 82 ? 1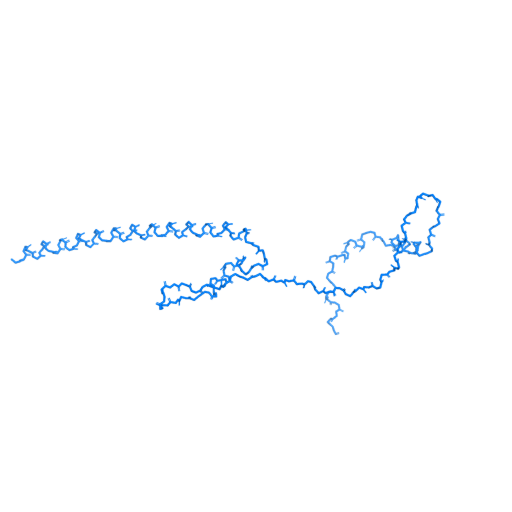7.643 0.465 -25.484 1.00 82.88 82 LYS A CA 1
ATOM 686 C C . LYS A 1 82 ? 18.047 1.806 -26.084 1.00 82.88 82 LYS A C 1
ATOM 688 O O . LYS A 1 82 ? 17.717 2.103 -27.232 1.00 82.88 82 LYS A O 1
ATOM 693 N N . THR A 1 83 ? 18.806 2.594 -25.337 1.00 76.50 83 THR A N 1
ATOM 694 C CA . THR A 1 83 ? 19.395 3.827 -25.867 1.00 76.50 83 THR A CA 1
ATOM 695 C C . THR A 1 83 ? 20.526 3.489 -26.835 1.00 76.50 83 THR A C 1
ATOM 697 O O . THR A 1 83 ? 21.528 2.881 -26.459 1.00 76.50 83 THR A O 1
ATOM 700 N N . ARG A 1 84 ? 20.381 3.887 -28.101 1.00 76.81 84 ARG A N 1
ATOM 701 C CA . ARG A 1 84 ? 21.473 3.871 -29.082 1.00 76.81 84 ARG A CA 1
ATOM 702 C C . ARG A 1 84 ? 22.002 5.286 -29.225 1.00 76.81 84 ARG A C 1
ATOM 704 O O . ARG A 1 84 ? 21.223 6.217 -29.412 1.00 76.81 84 ARG A O 1
ATOM 711 N N . LEU A 1 85 ? 23.319 5.444 -29.151 1.00 75.00 85 LEU A N 1
ATOM 712 C CA . LEU A 1 85 ? 23.938 6.714 -29.504 1.00 75.00 85 LEU A CA 1
ATOM 713 C C . LEU A 1 85 ? 23.676 6.993 -30.993 1.00 75.00 85 LEU A C 1
ATOM 715 O O . LEU A 1 85 ? 23.717 6.052 -31.796 1.00 75.00 85 LEU A O 1
ATOM 719 N N . PRO A 1 86 ? 23.399 8.250 -31.380 1.00 77.38 86 PRO A N 1
ATOM 720 C CA . PRO A 1 86 ? 23.333 8.609 -32.787 1.00 77.38 86 PRO A CA 1
ATOM 721 C C . PRO A 1 86 ? 24.666 8.244 -33.442 1.00 77.38 86 PRO A C 1
ATOM 723 O O . PRO A 1 86 ? 25.733 8.529 -32.893 1.00 77.38 86 PRO A O 1
ATOM 726 N N . ALA A 1 87 ? 24.605 7.576 -34.594 1.00 75.62 87 ALA A N 1
ATOM 727 C CA . ALA A 1 87 ? 25.802 7.238 -35.346 1.00 75.62 87 ALA A CA 1
ATOM 728 C C . ALA A 1 87 ? 26.541 8.538 -35.684 1.00 75.62 87 ALA A C 1
ATOM 730 O O . ALA A 1 87 ? 26.003 9.406 -36.373 1.00 75.62 87 ALA A O 1
ATOM 731 N N . VAL A 1 88 ? 27.760 8.688 -35.168 1.00 72.62 88 VAL A N 1
ATOM 732 C CA . VAL A 1 88 ? 28.638 9.783 -35.576 1.00 72.62 88 VAL A CA 1
ATOM 733 C C . VAL A 1 88 ? 28.927 9.565 -37.063 1.00 72.62 88 VAL A C 1
ATOM 735 O O . VAL A 1 88 ? 29.320 8.450 -37.423 1.00 72.62 88 VAL A O 1
ATOM 738 N N . PRO A 1 89 ? 28.729 10.566 -37.942 1.00 68.56 89 PRO A N 1
ATOM 739 C CA . PRO A 1 89 ? 29.184 10.460 -39.318 1.00 68.56 89 PRO A CA 1
ATOM 740 C C . PRO A 1 89 ? 30.666 10.104 -39.284 1.00 68.56 89 PRO A C 1
ATOM 742 O O . PRO A 1 89 ? 31.462 10.829 -38.685 1.00 68.56 89 PRO A O 1
ATOM 745 N N . VAL A 1 90 ? 31.028 8.965 -39.870 1.00 64.44 90 VAL A N 1
ATOM 746 C CA . VAL A 1 90 ? 32.426 8.573 -40.037 1.00 64.44 90 VAL A CA 1
ATOM 747 C C . VAL A 1 90 ? 33.076 9.672 -40.871 1.00 64.44 90 VAL A C 1
ATOM 749 O O . VAL A 1 90 ? 32.866 9.748 -42.080 1.00 64.44 90 VAL A O 1
ATOM 752 N N . LEU A 1 91 ? 33.820 10.569 -40.220 1.00 64.06 91 LEU A N 1
ATOM 753 C CA . LEU A 1 91 ? 34.736 11.461 -40.918 1.00 64.06 91 LEU A CA 1
ATOM 754 C C . LEU A 1 91 ? 35.679 10.557 -41.729 1.00 64.06 91 LEU A C 1
ATOM 756 O O . LEU A 1 91 ? 36.096 9.531 -41.179 1.00 64.06 91 LEU A O 1
ATOM 760 N N . PRO A 1 92 ? 35.979 10.867 -43.007 1.00 52.28 92 PRO A N 1
ATOM 761 C CA . PRO A 1 92 ? 36.759 9.987 -43.867 1.00 52.28 92 PRO A CA 1
ATOM 762 C C . PRO A 1 92 ? 38.024 9.550 -43.139 1.00 52.28 92 PRO A C 1
ATOM 764 O O . PRO A 1 92 ? 38.881 10.378 -42.829 1.00 52.28 92 PRO A O 1
ATOM 767 N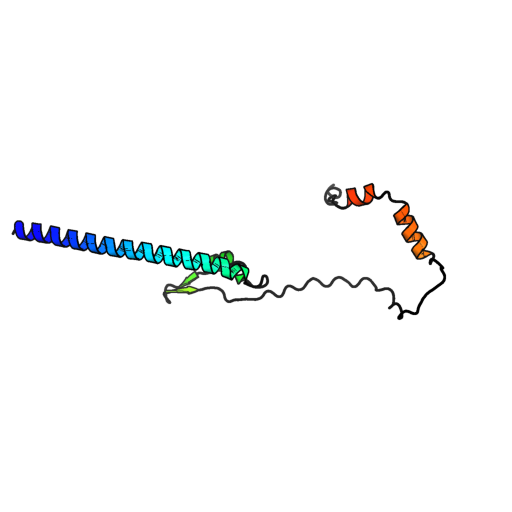 N . GLN A 1 93 ? 38.116 8.261 -42.809 1.00 55.88 93 GLN A N 1
ATOM 768 C CA . GLN A 1 93 ? 39.336 7.739 -42.224 1.00 55.88 93 GLN A CA 1
ATOM 769 C C . GLN A 1 93 ? 40.458 7.924 -43.250 1.00 55.88 93 GLN A C 1
ATOM 771 O O . GLN A 1 93 ? 40.302 7.480 -44.395 1.00 55.88 93 GLN A O 1
ATOM 776 N N . PRO A 1 94 ? 41.592 8.548 -42.892 1.00 54.81 94 PRO A N 1
ATOM 777 C CA . PRO A 1 94 ? 42.793 8.348 -43.675 1.00 54.81 94 PRO A CA 1
ATOM 778 C C . PRO A 1 94 ? 43.123 6.849 -43.649 1.00 54.81 94 PRO A C 1
ATOM 780 O O . PRO A 1 94 ? 42.931 6.161 -42.647 1.00 54.81 94 PRO A O 1
ATOM 783 N N . LYS A 1 95 ? 43.530 6.355 -44.819 1.00 55.12 95 LYS A N 1
ATOM 784 C CA . LYS A 1 95 ? 43.780 4.951 -45.178 1.00 55.12 95 LYS A CA 1
ATOM 785 C C . LYS A 1 95 ? 44.467 4.155 -44.051 1.00 55.12 95 LYS A C 1
ATOM 787 O O . LYS A 1 95 ? 45.312 4.717 -43.358 1.00 55.12 95 LYS A O 1
ATOM 792 N N . PRO A 1 96 ? 44.181 2.845 -43.907 1.00 44.88 96 PRO A N 1
ATOM 793 C CA . PRO A 1 96 ? 44.751 2.036 -42.836 1.00 44.88 96 PRO A CA 1
ATOM 794 C C . PRO A 1 96 ? 46.281 2.069 -42.898 1.00 44.88 96 PRO A C 1
ATOM 796 O O . PRO A 1 96 ? 46.883 1.611 -43.873 1.00 44.88 96 PRO A O 1
ATOM 799 N N . ALA A 1 97 ? 46.894 2.616 -41.845 1.00 45.94 97 ALA A N 1
ATOM 800 C CA . ALA A 1 97 ? 48.324 2.528 -41.618 1.00 45.94 97 ALA A CA 1
ATOM 801 C C . ALA A 1 97 ? 48.694 1.045 -41.529 1.00 45.94 97 ALA A C 1
ATOM 803 O O . ALA A 1 97 ? 48.247 0.294 -40.657 1.00 45.94 97 ALA A O 1
ATOM 804 N N . ARG A 1 98 ? 49.459 0.625 -42.531 1.00 46.19 98 ARG A N 1
ATOM 805 C CA . ARG A 1 98 ? 50.056 -0.695 -42.661 1.00 46.19 98 ARG A CA 1
ATOM 806 C C . ARG A 1 98 ? 50.865 -0.973 -41.392 1.00 46.19 98 ARG A C 1
ATOM 808 O O . ARG A 1 98 ? 51.547 -0.086 -40.889 1.00 46.19 98 ARG A O 1
ATOM 815 N N . LYS A 1 99 ? 50.743 -2.203 -40.890 1.00 48.81 99 LYS A N 1
ATOM 816 C CA . LYS A 1 99 ? 51.472 -2.739 -39.734 1.00 48.81 99 LYS A CA 1
ATOM 817 C C . LYS A 1 99 ? 52.937 -2.286 -39.747 1.00 48.81 99 LYS A C 1
ATOM 819 O O . LYS A 1 99 ? 53.574 -2.305 -40.799 1.00 48.81 99 LYS A O 1
ATOM 824 N N . SER A 1 100 ? 53.413 -1.916 -38.564 1.00 41.47 100 SER A N 1
ATOM 825 C CA . SER A 1 100 ? 54.794 -1.570 -38.240 1.00 41.47 100 SER A CA 1
ATOM 826 C C . SER A 1 100 ? 55.825 -2.481 -38.915 1.00 41.47 100 SER A C 1
ATOM 828 O O . SER A 1 100 ? 55.622 -3.692 -39.040 1.00 41.47 100 SER A O 1
ATOM 830 N N . PRO A 1 101 ? 56.987 -1.901 -39.234 1.00 41.25 101 PRO A N 1
ATOM 831 C CA . PRO A 1 101 ? 58.187 -2.418 -38.605 1.00 41.25 101 PRO A CA 1
ATOM 832 C C . PRO A 1 101 ? 59.029 -1.323 -37.946 1.00 41.25 101 PRO A C 1
ATOM 834 O O . PRO A 1 101 ? 58.971 -0.148 -38.288 1.00 41.25 101 PRO A O 1
ATOM 837 N N . SER A 1 102 ? 59.756 -1.803 -36.944 1.00 40.56 102 SER A N 1
ATOM 838 C CA . SER A 1 102 ? 60.941 -1.286 -36.276 1.00 40.56 102 SER A CA 1
ATOM 839 C C . SER A 1 102 ? 61.600 -0.013 -36.805 1.00 40.56 102 SER A C 1
ATOM 841 O O . SER A 1 102 ? 61.950 0.079 -37.973 1.00 40.56 102 SER A O 1
ATOM 843 N N . ALA A 1 103 ? 61.885 0.845 -35.825 1.00 45.72 103 ALA A N 1
ATOM 844 C CA . ALA A 1 103 ? 63.151 1.525 -35.577 1.00 45.72 103 ALA A CA 1
ATOM 845 C C . ALA A 1 103 ? 63.860 2.237 -36.743 1.00 45.72 103 ALA A C 1
ATOM 847 O O . ALA A 1 103 ? 64.362 1.621 -37.675 1.00 45.72 103 ALA A O 1
ATOM 848 N N . GLU A 1 104 ? 64.090 3.520 -36.461 1.00 44.94 104 GLU A N 1
ATOM 849 C CA . GLU A 1 104 ? 65.283 4.291 -36.803 1.00 44.94 104 GLU A CA 1
ATOM 850 C C . GLU A 1 104 ? 65.185 5.246 -37.999 1.00 44.94 104 GLU A C 1
ATOM 852 O O . GLU A 1 104 ? 64.741 4.908 -39.089 1.00 44.94 104 GLU A O 1
ATOM 857 N N . SER A 1 105 ? 65.720 6.440 -37.733 1.00 45.50 105 SER A N 1
ATOM 858 C CA . SER A 1 105 ? 66.045 7.538 -38.642 1.00 45.50 105 SER A CA 1
ATOM 859 C C . SER A 1 105 ? 64.903 8.475 -39.025 1.00 45.50 105 SER A C 1
ATOM 861 O O . SER A 1 105 ? 63.932 8.125 -39.685 1.00 45.50 105 SER A O 1
ATOM 863 N N . GLY A 1 106 ? 65.052 9.705 -38.528 1.00 53.62 106 GLY A N 1
ATOM 864 C CA . GLY A 1 106 ? 64.090 10.780 -38.644 1.00 53.62 106 GLY A CA 1
ATOM 865 C C . GLY A 1 106 ? 63.953 11.306 -40.063 1.00 53.62 106 GLY A C 1
ATOM 866 O O . GLY A 1 106 ? 64.930 11.653 -40.714 1.00 53.62 106 GLY A O 1
ATOM 867 N N . GLU A 1 107 ? 62.705 11.463 -40.466 1.00 50.69 107 GLU A N 1
ATOM 868 C CA . GLU A 1 107 ? 62.280 12.496 -41.394 1.00 50.69 107 GLU A CA 1
ATOM 869 C C . GLU A 1 107 ? 60.875 12.891 -40.940 1.00 50.69 107 GLU A C 1
ATOM 871 O O . GLU A 1 107 ? 59.930 12.108 -41.061 1.00 50.69 107 GLU A O 1
ATOM 876 N N . LEU A 1 108 ? 60.760 14.058 -40.295 1.00 50.47 108 LEU A N 1
ATOM 877 C CA . LEU A 1 108 ? 59.455 14.610 -39.946 1.00 50.47 108 LEU A CA 1
ATOM 878 C C . LEU A 1 108 ? 58.741 14.920 -41.258 1.00 50.47 108 LEU A C 1
ATOM 880 O O . LEU A 1 108 ? 59.293 15.589 -42.134 1.00 50.47 108 LEU A O 1
ATOM 884 N N . THR A 1 109 ? 57.527 14.407 -41.427 1.00 61.50 109 THR A N 1
ATOM 885 C CA . THR A 1 109 ? 56.756 14.736 -42.624 1.00 61.50 109 THR A CA 1
ATOM 886 C C . THR A 1 109 ? 56.373 16.225 -42.582 1.00 61.50 109 THR A C 1
ATOM 888 O O . THR A 1 109 ? 56.096 16.751 -41.501 1.00 61.50 109 THR A O 1
ATOM 891 N N . PRO A 1 110 ? 56.306 16.933 -43.728 1.00 59.28 110 PRO A N 1
ATOM 892 C CA . PRO A 1 110 ? 56.019 18.377 -43.757 1.00 59.28 110 PRO A CA 1
ATOM 893 C C . PRO A 1 110 ? 54.666 18.742 -43.119 1.00 59.28 110 PRO A C 1
ATOM 895 O O . PRO A 1 110 ? 54.438 19.878 -42.702 1.00 59.28 110 PRO A O 1
ATOM 898 N N . GLU A 1 111 ? 53.767 17.764 -43.012 1.00 60.50 111 GLU A N 1
ATOM 899 C CA . GLU A 1 111 ? 52.479 17.897 -42.342 1.00 60.50 111 GLU A CA 1
ATOM 900 C C . GLU A 1 111 ? 52.643 17.944 -40.812 1.00 60.50 111 GLU A C 1
ATOM 902 O O . GLU A 1 111 ? 52.049 18.800 -40.157 1.00 60.50 111 GLU A O 1
ATOM 907 N N . GLU A 1 112 ? 53.476 17.071 -40.234 1.00 61.66 112 GLU A N 1
ATOM 908 C CA . GLU A 1 112 ? 53.741 17.002 -38.789 1.00 61.66 112 GLU A CA 1
ATOM 909 C C . GLU A 1 112 ? 54.442 18.263 -38.275 1.00 61.66 112 GLU A C 1
ATOM 911 O O . GLU A 1 112 ? 54.060 18.784 -37.223 1.00 61.66 112 GLU A O 1
ATOM 916 N N . ASP A 1 113 ? 55.373 18.815 -39.058 1.00 68.75 113 ASP A N 1
ATOM 917 C CA . ASP A 1 113 ? 56.039 20.090 -38.764 1.00 68.75 113 ASP A CA 1
ATOM 918 C C . ASP A 1 113 ? 55.033 21.241 -38.642 1.00 68.75 113 ASP A C 1
ATOM 920 O O . ASP A 1 113 ? 55.120 22.082 -37.741 1.00 68.75 113 ASP A O 1
ATOM 924 N N . ARG A 1 114 ? 54.012 21.258 -39.507 1.00 72.88 114 ARG A N 1
ATOM 925 C CA . ARG A 1 114 ? 52.975 22.292 -39.490 1.00 72.88 114 ARG A CA 1
ATOM 926 C C . ARG A 1 114 ? 52.085 22.191 -38.254 1.00 72.88 114 ARG A C 1
ATOM 928 O O . ARG A 1 114 ? 51.748 23.219 -37.666 1.00 72.88 114 ARG A O 1
ATOM 935 N N . TYR A 1 115 ? 51.699 20.982 -37.844 1.00 68.00 115 TYR A N 1
ATOM 936 C CA . TYR A 1 115 ? 50.889 20.793 -36.634 1.00 68.00 115 TYR A CA 1
ATOM 937 C C . TYR A 1 115 ? 51.672 21.146 -35.369 1.00 68.00 115 TYR A C 1
ATOM 939 O O . TYR A 1 115 ? 51.122 21.791 -34.477 1.00 68.00 115 TYR A O 1
ATOM 947 N N . LYS A 1 116 ? 52.958 20.786 -35.313 1.00 70.00 116 LYS A N 1
ATOM 948 C CA . LYS A 1 116 ? 53.860 21.148 -34.214 1.00 70.00 116 LYS A CA 1
ATOM 949 C C . LYS A 1 116 ? 54.029 22.661 -34.097 1.00 70.00 116 LYS A C 1
ATOM 951 O O . LYS A 1 116 ? 53.844 23.206 -33.015 1.00 70.00 116 LYS A O 1
ATOM 956 N N . LEU A 1 117 ? 54.239 23.345 -35.218 1.00 69.44 117 LEU A N 1
ATOM 957 C CA . LEU A 1 117 ? 54.387 24.798 -35.258 1.00 69.44 117 LEU A CA 1
ATOM 958 C C . LEU A 1 117 ? 53.118 25.542 -34.804 1.00 69.44 117 LEU A C 1
ATOM 960 O O . LEU A 1 117 ? 53.210 26.557 -34.120 1.00 69.44 117 LEU A O 1
ATOM 964 N N . VAL A 1 118 ? 51.926 25.025 -35.116 1.00 70.56 118 VAL A N 1
ATOM 965 C CA . VAL A 1 118 ? 50.649 25.601 -34.645 1.00 70.56 118 VAL A CA 1
ATOM 966 C C . VAL A 1 118 ? 50.438 25.407 -33.137 1.00 70.56 118 VAL A C 1
ATOM 968 O O . VAL A 1 118 ? 49.758 26.223 -32.508 1.00 70.56 118 VAL A O 1
ATOM 971 N N . LEU A 1 119 ? 50.989 24.337 -32.558 1.00 66.38 119 LEU A N 1
ATOM 972 C CA . LEU A 1 119 ? 50.925 24.069 -31.120 1.00 66.38 119 LEU A CA 1
ATOM 973 C C . LEU A 1 119 ? 51.934 24.922 -30.348 1.00 66.38 119 LEU A C 1
ATOM 975 O O . LEU A 1 119 ? 51.557 25.517 -29.344 1.00 66.38 119 LEU A O 1
ATOM 979 N N . ASP A 1 120 ? 53.160 25.047 -30.855 1.00 67.44 120 ASP A N 1
ATOM 980 C CA . ASP A 1 120 ? 54.219 25.836 -30.216 1.00 67.44 120 ASP A CA 1
ATOM 981 C C . ASP A 1 120 ? 53.962 27.353 -30.316 1.00 67.44 120 ASP A C 1
ATOM 983 O O . ASP A 1 120 ? 54.419 28.117 -29.473 1.00 67.44 120 ASP A O 1
ATOM 987 N N . GLN A 1 121 ? 53.181 27.806 -31.306 1.00 65.62 121 GLN A N 1
ATOM 988 C CA . GLN A 1 121 ? 52.753 29.209 -31.428 1.00 65.62 121 GLN A CA 1
ATOM 989 C C . GLN A 1 121 ? 51.665 29.634 -30.432 1.00 65.62 121 GLN A C 1
ATOM 991 O O . GLN A 1 121 ? 51.343 30.822 -30.365 1.00 65.62 121 GLN A O 1
ATOM 996 N N . ARG A 1 122 ? 51.037 28.703 -29.702 1.00 63.75 122 ARG A N 1
ATOM 997 C CA . ARG A 1 122 ? 49.965 29.030 -28.753 1.00 63.75 122 ARG A CA 1
ATOM 998 C C . ARG A 1 122 ? 50.441 28.835 -27.326 1.00 63.75 122 ARG A C 1
ATOM 1000 O O . ARG A 1 122 ? 50.606 27.705 -26.880 1.00 63.75 122 ARG A O 1
ATOM 1007 N N . ASP A 1 123 ? 50.551 29.940 -26.594 1.00 60.88 123 ASP A N 1
ATOM 1008 C CA . ASP A 1 123 ? 50.852 29.906 -25.167 1.00 60.88 123 ASP A CA 1
ATOM 1009 C C . ASP A 1 123 ? 49.845 29.010 -24.424 1.00 60.88 123 ASP A C 1
ATOM 1011 O O . ASP A 1 123 ? 48.619 29.128 -24.558 1.00 60.88 123 ASP A O 1
ATOM 1015 N N . SER A 1 124 ? 50.364 28.083 -23.619 1.00 59.56 124 SER A N 1
ATOM 1016 C CA . SER A 1 124 ? 49.581 27.063 -22.908 1.00 59.56 124 SER A CA 1
ATOM 1017 C C . SER A 1 124 ? 48.519 27.653 -21.970 1.00 59.56 124 SER A C 1
ATOM 1019 O O . SER A 1 124 ? 47.492 27.024 -21.698 1.00 59.56 124 SER A O 1
ATOM 1021 N N . GLU A 1 125 ? 48.716 28.888 -21.508 1.00 58.06 125 GLU A N 1
ATOM 1022 C CA . GLU A 1 125 ? 47.755 29.612 -20.672 1.00 58.06 125 GLU A CA 1
ATOM 1023 C C . GLU A 1 125 ? 46.464 29.969 -21.431 1.00 58.06 125 GLU A C 1
ATOM 1025 O O . GLU A 1 125 ? 45.367 29.886 -20.868 1.00 58.06 125 GLU A O 1
ATOM 1030 N N . THR A 1 126 ? 46.543 30.284 -22.731 1.00 60.31 126 THR A N 1
ATOM 1031 C CA . THR A 1 126 ? 45.367 30.671 -23.534 1.00 60.31 126 THR A CA 1
ATOM 1032 C C . THR A 1 126 ? 44.509 29.471 -23.934 1.00 60.31 126 THR A C 1
ATOM 1034 O O . THR A 1 126 ? 43.292 29.609 -24.102 1.00 60.31 126 THR A O 1
ATOM 1037 N N . VAL A 1 127 ? 45.121 28.292 -24.075 1.00 62.62 127 VAL A N 1
ATOM 1038 C CA . VAL A 1 127 ? 44.430 27.035 -24.407 1.00 62.62 127 VAL A CA 1
ATOM 1039 C C . VAL A 1 127 ? 43.619 26.534 -23.211 1.00 62.62 127 VAL A C 1
ATOM 1041 O O . VAL A 1 127 ? 42.452 26.173 -23.364 1.00 62.62 127 VAL A O 1
ATOM 1044 N N . THR A 1 128 ? 44.200 26.590 -22.012 1.00 59.97 128 THR A N 1
ATOM 1045 C CA . THR A 1 128 ? 43.560 26.096 -20.782 1.00 59.97 128 THR A CA 1
ATOM 1046 C C . THR A 1 128 ? 42.442 27.032 -20.303 1.00 59.97 128 THR A C 1
ATOM 1048 O O . THR A 1 128 ? 41.367 26.573 -19.920 1.00 59.97 128 THR A O 1
ATOM 1051 N N . SER A 1 129 ? 42.641 28.352 -20.417 1.00 62.59 129 SER A N 1
ATOM 1052 C CA . SER A 1 129 ? 41.659 29.379 -20.026 1.00 62.59 129 SER A CA 1
ATOM 1053 C C . SER A 1 129 ? 40.386 29.375 -20.890 1.00 62.59 129 SER A C 1
ATOM 1055 O O . SER A 1 129 ? 39.272 29.542 -20.389 1.00 62.59 129 SER A O 1
ATOM 1057 N N . ASN A 1 130 ? 40.511 29.121 -22.197 1.00 66.56 130 ASN A N 1
ATOM 1058 C CA . ASN A 1 130 ? 39.368 29.162 -23.116 1.00 66.56 130 ASN A CA 1
ATOM 1059 C C . ASN A 1 130 ? 38.600 27.836 -23.237 1.00 66.56 130 ASN A C 1
ATOM 1061 O O . ASN A 1 130 ? 37.535 27.821 -23.857 1.00 66.56 130 ASN A O 1
ATOM 1065 N N . TYR A 1 131 ? 39.095 26.741 -22.649 1.00 71.44 131 TYR A N 1
ATOM 1066 C CA . TYR A 1 131 ? 38.473 25.415 -22.756 1.00 71.44 131 TYR A CA 1
ATOM 1067 C C . TYR A 1 131 ? 37.086 25.351 -22.093 1.00 71.44 131 TYR A C 1
ATOM 1069 O O . TYR A 1 131 ? 36.165 24.736 -22.626 1.00 71.44 131 TYR A O 1
ATOM 1077 N N . PHE A 1 132 ? 36.899 26.059 -20.975 1.00 66.94 132 PHE A N 1
ATOM 1078 C CA . PHE A 1 132 ? 35.625 26.113 -20.244 1.00 66.94 132 PHE A CA 1
ATOM 1079 C C . PHE A 1 132 ? 34.748 27.323 -20.604 1.00 66.94 132 PHE A C 1
ATOM 1081 O O . PHE A 1 132 ? 33.690 27.529 -20.006 1.00 66.94 132 PHE A O 1
ATOM 1088 N N . ARG A 1 133 ? 35.149 28.148 -21.581 1.00 69.31 133 ARG A N 1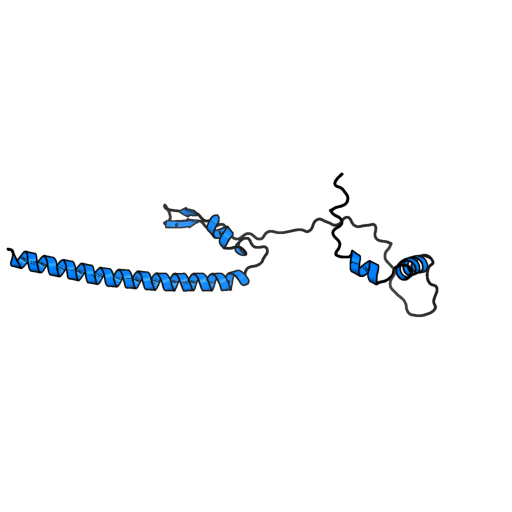
ATOM 1089 C CA . ARG A 1 133 ? 34.404 29.366 -21.918 1.00 69.31 133 ARG A CA 1
ATOM 1090 C C . ARG A 1 133 ? 33.222 29.041 -22.835 1.00 69.31 133 ARG A C 1
ATOM 1092 O O . ARG A 1 133 ? 33.389 28.585 -23.964 1.00 69.31 133 ARG A O 1
ATOM 1099 N N . SER A 1 134 ? 32.003 29.308 -22.362 1.00 64.81 134 SER A N 1
ATOM 1100 C CA . SER A 1 134 ? 30.775 29.088 -23.137 1.00 64.81 134 SER A CA 1
ATOM 1101 C C . SER A 1 134 ? 30.743 29.955 -24.405 1.00 64.81 134 SER A C 1
ATOM 1103 O O . SER A 1 134 ? 30.690 31.181 -24.333 1.00 64.81 134 SER A O 1
ATOM 1105 N N . ARG A 1 135 ? 30.720 29.319 -25.585 1.00 65.31 135 ARG A N 1
ATOM 1106 C CA . ARG A 1 135 ? 30.598 29.983 -26.903 1.00 65.31 135 ARG A CA 1
ATOM 1107 C C . ARG A 1 135 ? 29.163 30.391 -27.278 1.00 65.31 135 ARG A C 1
ATOM 1109 O O . ARG A 1 135 ? 28.914 30.754 -28.422 1.00 65.31 135 ARG A O 1
ATOM 1116 N N . ARG A 1 136 ? 28.198 30.315 -26.356 1.00 60.66 136 ARG A N 1
ATOM 1117 C CA . ARG A 1 136 ? 26.772 30.538 -26.673 1.00 60.66 136 ARG A CA 1
ATOM 1118 C C . ARG A 1 136 ? 26.346 32.010 -26.735 1.00 60.66 136 ARG A C 1
ATOM 1120 O O . ARG A 1 136 ? 25.255 32.282 -27.214 1.00 60.66 136 ARG A O 1
ATOM 1127 N N . ALA A 1 137 ? 27.176 32.951 -26.286 1.00 53.34 137 ALA A N 1
ATOM 1128 C CA . ALA A 1 137 ? 26.760 34.348 -26.125 1.00 53.34 137 ALA A CA 1
ATOM 1129 C C . ALA A 1 137 ? 27.017 35.267 -27.338 1.00 53.34 137 ALA A C 1
ATOM 1131 O O . ALA A 1 137 ? 26.571 36.406 -27.322 1.00 53.34 137 ALA A O 1
ATOM 1132 N N . SER A 1 138 ? 27.712 34.824 -28.392 1.00 58.66 138 SER A N 1
ATOM 1133 C CA . SER A 1 138 ? 28.126 35.713 -29.497 1.00 58.66 138 SER A CA 1
ATOM 1134 C C . SER A 1 138 ? 27.273 35.619 -30.767 1.00 58.66 138 SER A C 1
ATOM 1136 O O . SER A 1 138 ? 27.698 36.088 -31.820 1.00 58.66 138 SER A O 1
ATOM 1138 N N . ARG A 1 139 ? 26.083 35.008 -30.708 1.00 59.34 139 ARG A N 1
ATOM 1139 C CA . ARG A 1 139 ? 25.216 34.837 -31.889 1.00 59.34 139 ARG A CA 1
ATOM 1140 C C . ARG A 1 139 ? 23.744 35.158 -31.628 1.00 59.34 139 ARG A C 1
ATOM 1142 O O . ARG A 1 139 ? 22.863 34.505 -32.174 1.00 59.34 139 ARG A O 1
ATOM 1149 N N . VAL A 1 140 ? 23.504 36.157 -30.782 1.00 55.25 140 VAL A N 1
ATOM 1150 C CA . VAL A 1 140 ? 22.186 36.780 -30.619 1.00 55.25 140 VAL A CA 1
ATOM 1151 C C . VAL A 1 140 ? 22.342 38.282 -30.834 1.00 55.25 140 VAL A C 1
ATOM 1153 O O . VAL A 1 140 ? 22.434 39.038 -29.875 1.00 55.25 140 VAL A O 1
ATOM 1156 N N . LEU A 1 141 ? 22.447 38.668 -32.104 1.00 42.50 141 LEU A N 1
ATOM 1157 C CA . LEU A 1 141 ? 22.037 39.956 -32.665 1.00 42.50 141 LEU A CA 1
ATOM 1158 C C . LEU A 1 141 ? 21.588 39.689 -34.102 1.00 42.50 141 LEU A C 1
ATOM 1160 O O . LEU A 1 141 ? 22.352 38.996 -34.816 1.00 42.50 141 LEU A O 1
#